Protein AF-A0A0C6FSS8-F1 (afdb_monomer_lite)

Radius of gyration: 18.65 Å; chains: 1; bounding box: 30×54×30 Å

pLDDT: mean 93.96, std 6.16, range [68.62, 98.75]

Sequence (83 aa):
MNTYLSAMKRHIDEFAIGVDRAWDSGVPHLAHVAAGCIILLDAMHAGIVIDDRYAVPGFEDVLREVAALKAGWVADKAVRDAA

Organism: NCBI:txid270351

Structure (mmCIF, N/CA/C/O backbone):
data_AF-A0A0C6FSS8-F1
#
_entry.id   AF-A0A0C6FSS8-F1
#
loop_
_atom_site.group_PDB
_atom_site.id
_atom_site.type_symbol
_atom_site.label_atom_id
_atom_site.label_alt_id
_atom_site.label_comp_id
_atom_site.label_asym_id
_atom_site.label_entity_id
_atom_site.label_seq_id
_atom_site.pdbx_PDB_ins_code
_atom_site.Cartn_x
_atom_site.Cartn_y
_atom_site.Cartn_z
_atom_site.occupancy
_atom_site.B_iso_or_equiv
_atom_site.auth_seq_id
_atom_site.auth_comp_id
_atom_site.auth_asym_id
_atom_site.auth_atom_id
_atom_site.pdbx_PDB_model_num
ATOM 1 N N . MET A 1 1 ? -1.187 -7.109 10.499 1.00 91.62 1 MET A N 1
ATOM 2 C CA . MET A 1 1 ? -1.412 -6.254 9.309 1.00 91.62 1 MET A CA 1
ATOM 3 C C . MET A 1 1 ? -0.199 -5.373 9.008 1.00 91.62 1 MET A C 1
ATOM 5 O O . MET A 1 1 ? 0.269 -5.390 7.873 1.00 91.62 1 MET A O 1
ATOM 9 N N . ASN A 1 2 ? 0.337 -4.636 9.990 1.00 94.00 2 ASN A N 1
ATOM 10 C CA . ASN A 1 2 ? 1.455 -3.698 9.820 1.00 94.00 2 ASN A CA 1
ATOM 11 C C . ASN A 1 2 ? 2.671 -4.315 9.124 1.00 94.00 2 ASN A C 1
ATOM 13 O O . ASN A 1 2 ? 3.276 -3.661 8.283 1.00 94.00 2 ASN A O 1
ATOM 17 N N . THR A 1 3 ? 2.999 -5.579 9.403 1.00 94.88 3 THR A N 1
ATOM 18 C CA . THR A 1 3 ? 4.096 -6.297 8.731 1.00 94.88 3 THR A CA 1
ATOM 19 C C . THR A 1 3 ? 3.968 -6.272 7.206 1.00 94.88 3 THR A C 1
ATOM 21 O O . THR A 1 3 ? 4.933 -5.958 6.514 1.00 94.88 3 THR A O 1
ATOM 24 N N . TYR A 1 4 ? 2.771 -6.542 6.677 1.00 96.12 4 TYR A N 1
ATOM 25 C CA . TYR A 1 4 ? 2.517 -6.535 5.236 1.00 96.12 4 TYR A CA 1
ATOM 26 C C . TYR A 1 4 ? 2.516 -5.112 4.671 1.00 96.12 4 TYR A C 1
ATOM 28 O O . TYR A 1 4 ? 3.093 -4.877 3.612 1.00 96.12 4 TYR A O 1
ATOM 36 N N . LEU A 1 5 ? 1.936 -4.147 5.393 1.00 96.50 5 LEU A N 1
ATOM 37 C CA . LEU A 1 5 ? 1.949 -2.739 4.980 1.00 96.50 5 LEU A CA 1
ATOM 38 C C . LEU A 1 5 ? 3.379 -2.191 4.883 1.00 96.50 5 LEU A C 1
ATOM 40 O O . LEU A 1 5 ? 3.731 -1.582 3.876 1.00 96.50 5 LEU A O 1
ATOM 44 N N . SER A 1 6 ? 4.221 -2.456 5.882 1.00 96.44 6 SER A N 1
ATOM 45 C CA . SER A 1 6 ? 5.626 -2.038 5.898 1.0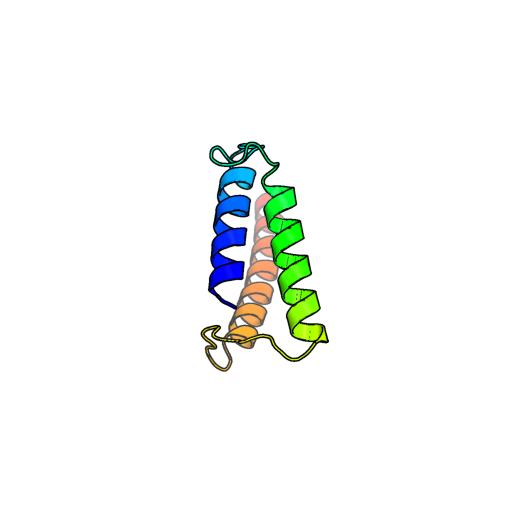0 96.44 6 SER A CA 1
ATOM 46 C C . SER A 1 6 ? 6.450 -2.720 4.802 1.00 96.44 6 SER A C 1
ATOM 48 O O . SER A 1 6 ? 7.277 -2.070 4.162 1.00 96.44 6 SER A O 1
ATOM 50 N N . ALA A 1 7 ? 6.207 -4.008 4.535 1.00 96.69 7 ALA A N 1
ATOM 51 C CA . ALA A 1 7 ? 6.871 -4.723 3.446 1.00 96.69 7 ALA A CA 1
ATOM 52 C C . ALA A 1 7 ? 6.524 -4.122 2.072 1.00 96.69 7 ALA A C 1
ATOM 54 O O . ALA A 1 7 ? 7.420 -3.869 1.268 1.00 96.69 7 ALA A O 1
ATOM 55 N N . MET A 1 8 ? 5.243 -3.827 1.823 1.00 98.38 8 MET A N 1
ATOM 56 C CA . MET A 1 8 ? 4.809 -3.171 0.585 1.00 98.38 8 MET A CA 1
ATOM 57 C C . MET A 1 8 ? 5.336 -1.738 0.477 1.00 98.38 8 MET A C 1
ATOM 59 O O . MET A 1 8 ? 5.810 -1.352 -0.586 1.00 98.38 8 MET A O 1
ATOM 63 N N . LYS A 1 9 ? 5.315 -0.966 1.574 1.00 98.19 9 LYS A N 1
ATOM 64 C CA . LYS A 1 9 ? 5.857 0.401 1.644 1.00 98.19 9 LYS A CA 1
ATOM 65 C C . LYS A 1 9 ? 7.309 0.451 1.162 1.00 98.19 9 LYS A C 1
ATOM 67 O O . LYS A 1 9 ? 7.621 1.291 0.329 1.00 98.19 9 LYS A O 1
ATOM 72 N N . ARG A 1 10 ? 8.164 -0.476 1.615 1.00 97.88 10 ARG A N 1
ATOM 73 C CA . ARG A 1 10 ? 9.565 -0.571 1.165 1.00 97.88 10 ARG A CA 1
ATOM 74 C C . ARG A 1 10 ? 9.669 -0.698 -0.357 1.00 97.88 10 ARG A C 1
ATOM 76 O O . ARG A 1 10 ? 10.441 0.021 -0.977 1.00 97.88 10 ARG A O 1
ATOM 83 N N . HIS A 1 11 ? 8.868 -1.576 -0.956 1.00 98.50 11 HIS A N 1
ATOM 84 C CA . HIS A 1 11 ? 8.886 -1.775 -2.404 1.00 98.50 11 HIS A CA 1
ATOM 85 C C . HIS A 1 11 ? 8.286 -0.601 -3.181 1.00 98.50 11 HIS A C 1
ATOM 87 O O . HIS A 1 11 ? 8.762 -0.297 -4.269 1.00 98.50 11 HIS A O 1
ATOM 93 N N . ILE A 1 12 ? 7.277 0.078 -2.629 1.00 98.75 12 ILE A N 1
ATOM 94 C CA . ILE A 1 12 ? 6.747 1.322 -3.203 1.00 98.75 12 ILE A CA 1
ATOM 95 C C . ILE A 1 12 ? 7.824 2.409 -3.192 1.00 98.75 12 ILE A C 1
ATOM 97 O O . ILE A 1 12 ? 7.989 3.098 -4.194 1.00 98.75 12 ILE A O 1
ATOM 101 N N . AS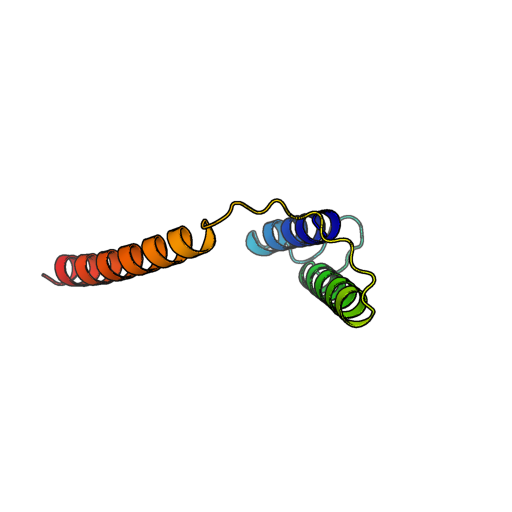P A 1 13 ? 8.563 2.546 -2.091 1.00 98.62 13 ASP A N 1
ATOM 102 C CA . ASP A 1 13 ? 9.600 3.568 -1.945 1.00 98.62 13 ASP A CA 1
ATOM 103 C C . ASP A 1 13 ? 10.763 3.339 -2.929 1.00 98.62 13 ASP A C 1
ATOM 105 O O . ASP A 1 13 ? 11.194 4.281 -3.590 1.00 98.62 13 ASP A O 1
ATOM 109 N N . GLU A 1 14 ? 11.226 2.093 -3.093 1.00 98.50 14 GLU A N 1
ATOM 110 C CA . GLU A 1 14 ? 12.258 1.724 -4.081 1.00 98.50 14 GLU A CA 1
ATOM 111 C C . GLU A 1 14 ? 11.768 1.924 -5.527 1.00 98.50 14 GLU A C 1
ATOM 113 O O . GLU A 1 14 ? 12.472 2.502 -6.359 1.00 98.50 14 GLU A O 1
ATOM 118 N N . PHE A 1 15 ? 10.528 1.527 -5.822 1.00 98.56 15 PHE A N 1
ATOM 119 C CA . PHE A 1 15 ? 9.924 1.741 -7.136 1.00 98.56 15 PHE A CA 1
ATOM 120 C C . PHE A 1 15 ? 9.791 3.229 -7.483 1.00 98.56 15 PHE A C 1
ATOM 122 O O . PHE A 1 15 ? 10.104 3.642 -8.598 1.00 98.56 15 PHE A O 1
ATOM 129 N N . ALA A 1 16 ? 9.374 4.057 -6.521 1.00 98.38 16 ALA A N 1
ATOM 130 C CA . ALA A 1 16 ? 9.170 5.490 -6.721 1.00 98.38 16 ALA A CA 1
ATOM 131 C C . ALA A 1 16 ? 10.454 6.245 -7.104 1.00 98.38 16 ALA A C 1
ATOM 133 O O . ALA A 1 16 ? 10.373 7.307 -7.720 1.00 98.38 16 ALA A O 1
ATOM 134 N N . 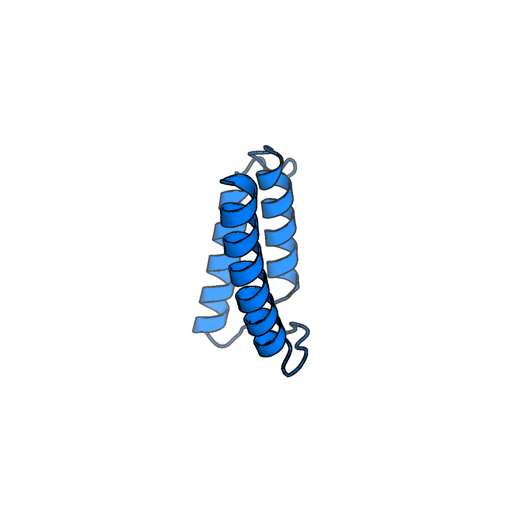ILE A 1 17 ? 11.629 5.702 -6.768 1.00 98.19 17 ILE A N 1
ATOM 135 C CA . ILE A 1 17 ? 12.934 6.272 -7.132 1.00 98.19 17 ILE A CA 1
ATOM 136 C C . ILE A 1 17 ? 13.552 5.625 -8.385 1.00 98.19 17 ILE A C 1
ATOM 138 O O . ILE A 1 17 ? 14.715 5.880 -8.693 1.00 98.19 17 ILE A O 1
ATOM 142 N N . GLY A 1 18 ? 12.789 4.808 -9.117 1.00 98.19 18 GLY A N 1
ATOM 143 C CA . GLY A 1 18 ? 13.213 4.205 -10.383 1.00 98.19 18 GLY A CA 1
ATOM 144 C C . GLY A 1 18 ? 13.959 2.876 -10.251 1.00 98.19 18 GLY A C 1
ATOM 145 O O . GLY A 1 18 ? 14.631 2.467 -11.195 1.00 98.19 18 GLY A O 1
ATOM 146 N N . VAL A 1 19 ? 13.869 2.191 -9.107 1.00 98.31 19 VAL A N 1
ATOM 147 C CA . VAL A 1 19 ? 14.352 0.808 -8.990 1.00 98.31 19 VAL A CA 1
ATOM 148 C C . VAL A 1 19 ? 13.219 -0.122 -9.413 1.00 98.31 19 VAL A C 1
ATOM 150 O O . VAL A 1 19 ? 12.173 -0.152 -8.778 1.00 98.31 19 VAL A O 1
ATOM 153 N N . ASP A 1 20 ? 13.403 -0.884 -10.493 1.00 98.38 20 ASP A N 1
ATOM 154 C CA . ASP A 1 20 ? 12.333 -1.739 -11.035 1.00 98.38 20 ASP A CA 1
ATOM 155 C C . ASP A 1 20 ? 12.230 -3.105 -10.349 1.00 98.38 20 ASP A C 1
ATOM 157 O O . ASP A 1 20 ? 11.146 -3.692 -10.260 1.00 98.38 20 ASP A O 1
ATOM 161 N N . ARG A 1 21 ? 13.358 -3.635 -9.864 1.00 98.62 21 ARG A N 1
ATOM 162 C CA . ARG A 1 21 ? 13.474 -5.002 -9.343 1.00 98.62 21 ARG A CA 1
ATOM 163 C C . ARG A 1 21 ? 14.146 -5.029 -7.981 1.00 98.62 21 ARG A C 1
ATOM 165 O O . ARG A 1 21 ? 15.187 -4.407 -7.791 1.00 98.62 21 ARG A O 1
ATOM 172 N N . ALA A 1 22 ? 13.596 -5.843 -7.085 1.00 97.94 22 ALA A N 1
ATOM 173 C CA . ALA A 1 22 ? 14.161 -6.052 -5.764 1.00 97.94 22 ALA A CA 1
ATOM 174 C C . ALA A 1 22 ? 15.498 -6.801 -5.858 1.00 97.94 22 ALA A C 1
ATOM 176 O O . ALA A 1 22 ? 15.610 -7.806 -6.561 1.00 97.94 22 ALA A O 1
ATOM 177 N N . TRP A 1 23 ? 16.512 -6.316 -5.140 1.00 96.94 23 TRP A N 1
ATOM 178 C CA . TRP A 1 23 ? 17.882 -6.839 -5.212 1.00 96.94 23 TRP A CA 1
ATOM 179 C C . TRP A 1 23 ? 18.018 -8.277 -4.682 1.00 96.94 23 TRP A C 1
ATOM 181 O O . TRP A 1 23 ? 18.873 -9.028 -5.140 1.00 96.94 23 TRP A O 1
ATOM 191 N N . ASP A 1 24 ? 17.175 -8.651 -3.720 1.00 96.38 24 ASP A N 1
ATOM 192 C CA . ASP A 1 24 ? 17.206 -9.930 -3.004 1.00 96.38 24 ASP A CA 1
ATOM 193 C C . ASP A 1 24 ? 16.598 -11.089 -3.811 1.00 96.38 24 ASP A C 1
ATOM 195 O O . ASP A 1 24 ? 17.020 -12.237 -3.691 1.00 96.38 24 ASP A O 1
ATOM 199 N N . SER A 1 25 ? 15.602 -10.785 -4.640 1.00 97.00 25 SER A N 1
ATOM 200 C CA . SER A 1 25 ? 14.745 -11.757 -5.324 1.00 97.00 25 SER A CA 1
ATOM 201 C C . SER A 1 25 ? 14.765 -11.616 -6.845 1.00 97.00 25 SER A C 1
ATOM 203 O O . SER A 1 25 ? 14.338 -12.526 -7.552 1.00 97.00 25 SER A O 1
ATOM 205 N N . GLY A 1 26 ? 15.212 -10.473 -7.372 1.00 97.81 26 GLY A N 1
ATOM 206 C CA . GLY A 1 26 ? 15.166 -10.137 -8.798 1.00 97.81 26 GLY A CA 1
ATOM 207 C C . GLY A 1 26 ? 13.753 -9.897 -9.348 1.00 97.81 26 GLY A C 1
ATOM 208 O O . GLY A 1 26 ? 13.585 -9.652 -10.546 1.00 97.81 26 GLY A O 1
ATOM 209 N N . VAL A 1 27 ? 12.723 -9.962 -8.502 1.00 98.44 27 VAL A N 1
ATOM 210 C CA . VAL A 1 27 ? 11.307 -9.816 -8.870 1.00 98.44 27 VAL A CA 1
ATOM 211 C C . VAL A 1 27 ? 10.929 -8.329 -8.958 1.00 98.44 27 VAL A C 1
ATOM 213 O O . VAL A 1 27 ? 11.475 -7.525 -8.198 1.00 98.44 27 VAL A O 1
ATOM 216 N N . PRO A 1 28 ? 10.007 -7.927 -9.859 1.00 98.56 28 PRO A N 1
ATOM 217 C CA . PRO A 1 28 ? 9.543 -6.544 -9.923 1.00 98.56 28 PRO A CA 1
ATOM 218 C C . PRO A 1 28 ? 8.961 -6.053 -8.592 1.00 98.56 28 PRO A C 1
ATOM 220 O O . PRO A 1 28 ? 8.158 -6.754 -7.974 1.00 98.56 28 PRO A O 1
ATOM 223 N N . HIS A 1 29 ? 9.286 -4.827 -8.179 1.00 98.56 29 HIS A N 1
ATOM 224 C CA . HIS A 1 29 ? 8.755 -4.254 -6.932 1.00 98.56 29 HIS A CA 1
ATOM 225 C C . HIS A 1 29 ? 7.224 -4.238 -6.894 1.00 98.56 29 HIS A C 1
ATOM 227 O O . HIS A 1 29 ? 6.619 -4.610 -5.889 1.00 98.56 29 HIS A O 1
ATOM 233 N N . LEU A 1 30 ? 6.585 -3.900 -8.017 1.00 98.50 30 LEU A N 1
ATOM 234 C CA . LEU A 1 30 ? 5.126 -3.908 -8.124 1.00 98.50 30 LEU A CA 1
ATOM 235 C C . LEU A 1 30 ? 4.516 -5.310 -7.982 1.00 98.50 30 LEU A C 1
ATOM 237 O O . LEU A 1 30 ? 3.381 -5.425 -7.524 1.00 98.50 30 LEU A O 1
ATOM 241 N N . ALA A 1 31 ? 5.251 -6.375 -8.318 1.00 98.56 31 ALA A N 1
ATOM 242 C CA . ALA A 1 31 ? 4.773 -7.739 -8.106 1.00 98.56 31 ALA A CA 1
ATOM 243 C C . ALA A 1 31 ? 4.739 -8.092 -6.610 1.00 98.56 31 ALA A C 1
ATOM 245 O O . ALA A 1 31 ? 3.770 -8.693 -6.153 1.00 98.56 31 ALA A O 1
ATOM 246 N N . HIS A 1 32 ? 5.735 -7.651 -5.831 1.00 98.44 32 HIS A N 1
ATOM 247 C CA . HIS A 1 32 ? 5.718 -7.794 -4.368 1.00 98.44 32 HIS A CA 1
ATOM 248 C C . HIS A 1 32 ? 4.571 -7.009 -3.725 1.00 98.44 32 HIS A C 1
ATOM 250 O O . HIS A 1 32 ? 3.895 -7.523 -2.834 1.00 98.44 32 HIS A O 1
ATOM 256 N N . VAL A 1 33 ? 4.303 -5.790 -4.206 1.00 98.56 33 VAL A N 1
ATOM 257 C CA . VAL A 1 33 ? 3.153 -4.989 -3.749 1.00 98.56 33 VAL A CA 1
ATOM 258 C C . VAL A 1 33 ? 1.835 -5.700 -4.061 1.00 98.56 33 VAL A C 1
ATOM 260 O O . VAL A 1 33 ? 1.000 -5.862 -3.175 1.00 98.56 33 VAL A O 1
ATOM 263 N N . ALA A 1 34 ? 1.660 -6.185 -5.294 1.00 98.62 34 ALA A N 1
ATOM 264 C CA . ALA A 1 34 ? 0.460 -6.919 -5.686 1.00 98.62 34 ALA A CA 1
ATOM 265 C C . ALA A 1 34 ? 0.253 -8.180 -4.832 1.00 98.62 34 ALA A C 1
ATOM 267 O O . ALA A 1 34 ? -0.850 -8.409 -4.336 1.00 98.62 34 ALA A O 1
ATOM 268 N N . ALA A 1 35 ? 1.312 -8.962 -4.603 1.00 98.12 35 ALA A N 1
ATOM 269 C CA . ALA A 1 35 ? 1.259 -10.150 -3.756 1.00 98.12 35 ALA A CA 1
ATOM 270 C C . ALA A 1 35 ? 0.846 -9.809 -2.314 1.00 98.12 35 ALA A C 1
ATOM 272 O O . ALA A 1 35 ? -0.031 -10.469 -1.758 1.00 98.12 35 ALA A O 1
ATOM 273 N N . GLY A 1 36 ? 1.416 -8.750 -1.728 1.00 97.81 36 GLY A N 1
ATOM 274 C CA . GLY A 1 36 ? 1.046 -8.282 -0.391 1.00 97.81 36 GLY A CA 1
ATOM 275 C C . GLY A 1 36 ? -0.431 -7.886 -0.285 1.00 97.81 36 GLY A C 1
ATOM 276 O O . GLY A 1 36 ? -1.104 -8.291 0.663 1.00 97.81 36 GLY A O 1
ATOM 277 N N . CYS A 1 37 ? -0.961 -7.167 -1.282 1.00 98.38 37 CYS A N 1
ATOM 278 C CA . CYS A 1 37 ? -2.384 -6.828 -1.350 1.00 98.38 37 CYS A CA 1
ATOM 279 C C . CYS A 1 37 ? -3.268 -8.078 -1.429 1.00 98.38 37 CYS A C 1
ATOM 281 O O . CYS A 1 37 ? -4.247 -8.175 -0.694 1.00 98.38 37 CYS A O 1
ATOM 283 N N . ILE A 1 38 ? -2.922 -9.040 -2.290 1.00 98.38 38 ILE A N 1
ATOM 284 C CA . ILE A 1 38 ? -3.698 -10.276 -2.469 1.00 98.38 38 ILE A CA 1
ATOM 285 C C . ILE A 1 38 ? -3.736 -11.090 -1.170 1.00 98.38 38 ILE A C 1
ATOM 287 O O . ILE A 1 38 ? -4.815 -11.503 -0.755 1.00 98.38 38 ILE A O 1
ATOM 291 N N . ILE A 1 39 ? -2.595 -11.262 -0.493 1.00 97.31 39 ILE A N 1
ATOM 292 C CA . ILE A 1 39 ? -2.523 -11.992 0.784 1.00 97.31 39 ILE A CA 1
ATOM 293 C C . ILE A 1 39 ? -3.410 -11.331 1.846 1.00 97.31 39 ILE A C 1
ATOM 295 O O . ILE A 1 39 ? -4.136 -12.018 2.562 1.00 97.31 39 ILE A O 1
ATOM 299 N N . LEU A 1 40 ? -3.371 -9.999 1.954 1.00 97.50 40 LEU A N 1
ATOM 300 C CA . LEU A 1 40 ? -4.204 -9.280 2.918 1.00 97.50 40 LEU A CA 1
ATOM 301 C C . LEU A 1 40 ? -5.695 -9.406 2.598 1.00 97.50 40 LEU A C 1
ATOM 303 O O . LEU A 1 40 ? -6.483 -9.645 3.510 1.00 97.50 40 LEU A O 1
ATOM 307 N N . LEU A 1 41 ? -6.080 -9.263 1.328 1.00 98.19 41 LEU A N 1
ATOM 308 C CA . LEU A 1 41 ? -7.473 -9.390 0.900 1.00 98.19 41 LEU A CA 1
ATOM 309 C C . LEU A 1 41 ? -8.018 -10.797 1.161 1.00 98.19 41 LEU A C 1
ATOM 311 O O . LEU A 1 41 ? -9.140 -10.930 1.645 1.00 98.19 41 LEU A O 1
ATOM 315 N N . ASP A 1 42 ? -7.221 -11.832 0.899 1.00 98.38 42 ASP A N 1
ATOM 316 C CA . ASP A 1 42 ? -7.596 -13.218 1.178 1.00 98.38 42 ASP A CA 1
ATOM 317 C C . ASP A 1 42 ? -7.751 -13.468 2.688 1.00 98.38 42 ASP A C 1
ATOM 319 O O . ASP A 1 42 ? -8.777 -13.974 3.141 1.00 98.38 42 ASP A O 1
ATOM 323 N N . ALA A 1 43 ? -6.801 -12.999 3.504 1.00 97.75 43 ALA A N 1
ATOM 324 C CA . ALA A 1 43 ? -6.893 -13.106 4.960 1.00 97.75 43 ALA A CA 1
ATOM 325 C C . ALA A 1 43 ? -8.102 -12.348 5.542 1.00 97.75 43 ALA A C 1
ATOM 327 O O . ALA A 1 43 ? -8.717 -12.810 6.508 1.00 97.75 43 ALA A O 1
ATOM 328 N N . MET A 1 44 ? -8.452 -11.191 4.968 1.00 97.56 44 MET A N 1
ATOM 329 C CA . MET A 1 44 ? -9.667 -10.445 5.315 1.00 97.56 44 MET A CA 1
ATOM 330 C C . MET A 1 44 ? -10.922 -11.235 4.941 1.00 97.56 44 MET A C 1
ATOM 332 O O . MET A 1 44 ? -11.828 -11.353 5.762 1.00 97.56 44 MET A O 1
ATOM 336 N N . HIS A 1 45 ? -10.964 -11.799 3.731 1.00 98.31 45 HIS A N 1
ATOM 337 C CA . HIS A 1 45 ? -12.084 -12.609 3.256 1.00 98.31 45 HIS A CA 1
ATOM 338 C C . HIS A 1 45 ? -12.308 -13.850 4.130 1.00 98.31 45 HIS A C 1
ATOM 340 O O . HIS A 1 45 ? -13.440 -14.153 4.498 1.00 98.31 45 HIS A O 1
ATOM 346 N N . ALA A 1 46 ? -11.227 -14.525 4.520 1.00 98.31 46 ALA A N 1
ATOM 347 C CA . ALA A 1 46 ? -11.267 -15.688 5.397 1.00 98.31 46 ALA A CA 1
ATOM 348 C C . ALA A 1 46 ? -11.525 -15.341 6.880 1.00 98.31 46 ALA A C 1
ATOM 350 O O . ALA A 1 46 ? -11.692 -16.247 7.694 1.00 98.31 46 ALA A O 1
ATOM 351 N N . GLY A 1 47 ? -11.548 -14.056 7.257 1.00 97.88 47 GLY A N 1
ATOM 352 C CA . GLY A 1 47 ? -11.773 -13.621 8.640 1.00 97.88 47 GLY A CA 1
ATOM 353 C C . GLY A 1 47 ? -10.624 -13.954 9.599 1.00 97.88 47 GLY A C 1
ATOM 354 O O . GLY A 1 47 ? -10.831 -14.002 10.808 1.00 97.88 47 GLY A O 1
ATOM 355 N N . ILE A 1 48 ? -9.419 -14.190 9.071 1.00 97.62 48 ILE A N 1
ATOM 356 C CA . ILE A 1 48 ? -8.230 -14.583 9.850 1.00 97.62 48 ILE A CA 1
ATOM 357 C C . ILE A 1 48 ? -7.196 -13.460 9.972 1.00 97.62 48 ILE A C 1
ATOM 359 O O . ILE A 1 48 ? -6.126 -13.652 10.552 1.00 97.62 48 ILE A O 1
ATOM 363 N N . VAL A 1 49 ? -7.474 -12.291 9.394 1.00 96.56 49 VAL A N 1
ATOM 364 C CA . VAL A 1 49 ? -6.544 -11.166 9.439 1.00 96.56 49 VAL A CA 1
ATOM 365 C C . VAL A 1 49 ? -6.377 -10.663 10.875 1.00 96.56 49 VAL A C 1
ATOM 367 O O . VAL A 1 49 ? -7.339 -10.315 11.557 1.00 96.56 49 VAL A O 1
ATOM 370 N N . ILE A 1 50 ? -5.127 -10.583 11.328 1.00 95.31 50 ILE A N 1
ATOM 371 C CA . ILE A 1 50 ? -4.785 -9.872 12.560 1.00 95.31 50 ILE A CA 1
ATOM 372 C C . ILE A 1 50 ? -4.563 -8.411 12.187 1.00 95.31 50 ILE A C 1
ATOM 374 O O . ILE A 1 50 ? -3.557 -8.069 11.551 1.00 95.31 50 ILE A O 1
ATOM 378 N N . ASP A 1 51 ? -5.509 -7.559 12.564 1.00 94.56 51 ASP A N 1
ATOM 379 C CA . ASP A 1 51 ? -5.396 -6.116 12.398 1.00 94.56 51 ASP A CA 1
ATOM 380 C C . ASP A 1 51 ? -4.767 -5.468 13.636 1.00 94.56 51 ASP A C 1
ATOM 382 O O . ASP A 1 51 ? -5.400 -5.300 14.672 1.00 94.56 51 ASP A O 1
ATOM 386 N N . ASP A 1 52 ? -3.486 -5.134 13.517 1.00 95.00 52 ASP A N 1
ATOM 387 C CA . ASP A 1 52 ? -2.645 -4.512 14.542 1.00 95.00 52 ASP A CA 1
ATOM 388 C C . ASP A 1 52 ? -2.287 -3.059 14.182 1.00 95.00 52 ASP A C 1
ATOM 390 O O . ASP A 1 52 ? -1.323 -2.495 14.708 1.00 95.00 52 ASP A O 1
ATOM 394 N N . ARG A 1 53 ? -3.024 -2.445 13.245 1.00 91.25 53 ARG A N 1
ATOM 395 C CA . ARG A 1 53 ? -2.796 -1.053 12.844 1.00 91.25 53 ARG A CA 1
ATOM 396 C C . ARG A 1 53 ? -3.030 -0.113 14.023 1.00 91.25 53 ARG A C 1
ATOM 398 O O . ARG A 1 53 ? -4.006 -0.244 14.759 1.00 91.25 53 ARG A O 1
ATOM 405 N N . TYR A 1 54 ? -2.155 0.881 14.164 1.00 89.56 54 TYR A N 1
ATOM 406 C CA . TYR A 1 54 ? -2.390 1.968 15.107 1.00 89.56 54 TYR A CA 1
ATOM 407 C C . TYR A 1 54 ? -3.498 2.873 14.566 1.00 89.56 54 TYR A C 1
ATOM 409 O O . TYR A 1 54 ? -3.359 3.453 13.488 1.00 89.56 54 TYR A O 1
ATOM 417 N N . ALA A 1 55 ? -4.594 2.986 15.310 1.00 86.50 55 ALA A N 1
ATOM 418 C CA . ALA A 1 55 ? -5.710 3.856 14.975 1.00 86.50 55 ALA A CA 1
ATOM 419 C C . ALA A 1 55 ? -5.723 5.064 15.915 1.00 86.50 55 ALA A C 1
ATOM 421 O O . ALA A 1 55 ? -5.726 4.912 17.136 1.00 86.50 55 ALA A O 1
ATOM 422 N N . VAL A 1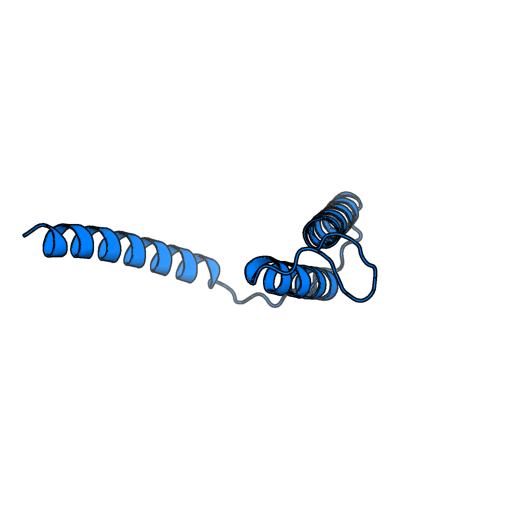 56 ? -5.765 6.264 15.336 1.00 90.50 56 VAL A N 1
ATOM 423 C CA . VAL A 1 56 ? -6.014 7.507 16.072 1.00 90.50 56 VAL A CA 1
ATOM 424 C C . VAL A 1 56 ? -7.471 7.898 15.826 1.00 90.50 56 VAL A C 1
ATOM 426 O O . VAL A 1 56 ? -7.808 8.249 14.691 1.00 90.50 56 VAL A O 1
ATOM 429 N N . PRO A 1 57 ? -8.354 7.826 16.840 1.00 91.62 57 PRO A N 1
ATOM 430 C CA . PRO A 1 57 ? -9.755 8.202 16.679 1.00 91.62 57 PRO A CA 1
ATOM 431 C C . PRO A 1 57 ? -9.900 9.622 16.115 1.00 91.62 57 PRO A C 1
ATOM 433 O O . PRO A 1 57 ? -9.215 10.540 16.560 1.00 91.62 57 PRO A O 1
ATOM 436 N N . GLY A 1 58 ? -10.774 9.796 15.121 1.00 92.12 58 GLY A N 1
ATOM 437 C CA . GLY A 1 58 ? -11.039 11.091 14.479 1.00 92.12 58 GLY A CA 1
ATOM 438 C C . GLY A 1 58 ? -9.947 11.595 13.525 1.00 92.12 58 GLY A C 1
ATOM 439 O O . GLY A 1 58 ? -10.146 12.609 12.862 1.00 92.12 58 GLY A O 1
ATOM 440 N N . PHE A 1 59 ? -8.810 10.902 13.389 1.00 92.69 59 PHE A N 1
ATOM 441 C CA . PHE A 1 59 ? -7.733 11.354 12.499 1.00 92.69 59 PHE A CA 1
ATOM 442 C C . P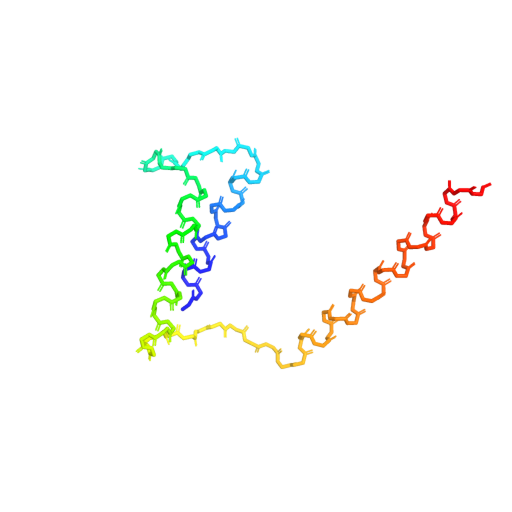HE A 1 59 ? -8.146 11.371 11.022 1.00 92.69 59 PHE A C 1
ATOM 444 O O . PHE A 1 59 ? -7.712 12.240 10.271 1.00 92.69 59 PHE A O 1
ATOM 451 N N . GLU A 1 60 ? -9.028 10.462 10.601 1.00 92.06 60 GLU A N 1
ATOM 452 C CA . GLU A 1 60 ? -9.570 10.464 9.237 1.00 92.06 60 GLU A CA 1
ATOM 453 C C . GLU A 1 60 ? -10.355 11.741 8.916 1.00 92.06 60 GLU A C 1
ATOM 455 O O . GLU A 1 60 ? -10.249 12.262 7.805 1.00 92.06 60 GLU A O 1
ATOM 460 N N . ASP A 1 61 ? -11.100 12.278 9.882 1.00 95.62 61 ASP A N 1
ATOM 461 C CA . ASP A 1 61 ? -11.857 13.516 9.694 1.00 95.62 61 ASP A CA 1
ATOM 462 C C . ASP A 1 61 ? -10.913 14.714 9.557 1.00 95.62 61 ASP A C 1
ATOM 464 O O . ASP A 1 61 ? -11.084 15.534 8.654 1.00 95.62 61 ASP A O 1
ATOM 468 N N . VAL A 1 62 ? -9.837 14.744 10.351 1.00 95.19 62 VAL A N 1
ATOM 469 C CA . VAL A 1 62 ? -8.763 15.741 10.213 1.00 95.19 62 VAL A CA 1
ATOM 470 C C . VAL A 1 62 ? -8.102 15.654 8.833 1.00 95.19 62 VAL A C 1
ATOM 472 O O . VAL A 1 62 ? -7.857 16.677 8.195 1.00 95.19 62 VAL A O 1
ATOM 475 N N . LEU A 1 63 ? -7.834 14.447 8.321 1.00 94.19 63 LEU A N 1
ATOM 476 C CA . LEU A 1 63 ? -7.259 14.279 6.981 1.00 94.19 63 LEU A CA 1
ATOM 477 C C . LEU A 1 63 ? -8.190 14.807 5.879 1.00 94.19 63 LEU A C 1
ATOM 479 O O . LEU A 1 63 ? -7.709 15.417 4.920 1.00 94.19 63 LEU A O 1
ATOM 483 N N . ARG A 1 64 ? -9.508 14.612 6.014 1.00 93.75 64 ARG A N 1
ATOM 484 C CA . ARG A 1 64 ? -10.509 15.159 5.081 1.00 93.75 64 ARG A CA 1
ATOM 485 C C . ARG A 1 64 ? -10.550 16.685 5.130 1.00 93.75 64 ARG A C 1
ATOM 487 O O . ARG A 1 64 ? -10.582 17.318 4.076 1.00 93.75 64 ARG A O 1
ATOM 494 N N . GLU A 1 65 ? -10.487 17.273 6.321 1.00 95.56 65 GLU A N 1
ATOM 495 C CA . GLU A 1 65 ? -10.428 18.728 6.499 1.00 95.56 65 GLU A CA 1
ATOM 496 C C . GLU A 1 65 ? -9.166 19.321 5.851 1.00 95.56 65 GLU A C 1
ATOM 498 O O . GLU A 1 65 ? -9.245 20.253 5.049 1.00 95.56 65 GLU A O 1
ATOM 503 N N . VAL A 1 66 ? -7.998 18.721 6.103 1.00 94.75 66 VAL A N 1
ATOM 504 C CA . VAL A 1 66 ? -6.730 19.140 5.483 1.00 94.75 66 VAL A CA 1
ATOM 505 C C . VAL A 1 66 ? -6.789 19.037 3.956 1.00 94.75 66 VAL A C 1
ATOM 507 O O . VAL A 1 66 ? -6.263 19.909 3.261 1.00 94.75 66 VAL A O 1
ATOM 510 N N . ALA A 1 67 ? -7.419 17.993 3.410 1.00 93.38 67 ALA A N 1
ATOM 511 C CA . ALA A 1 67 ? -7.596 17.849 1.967 1.00 93.38 67 ALA A CA 1
ATOM 512 C C . ALA A 1 67 ? -8.468 18.974 1.378 1.00 93.38 67 ALA A C 1
ATOM 514 O O . ALA A 1 67 ? -8.109 19.534 0.340 1.00 93.38 67 ALA A O 1
ATOM 515 N N . ALA A 1 68 ? -9.555 19.355 2.059 1.00 93.44 68 ALA A N 1
ATOM 516 C CA . ALA A 1 68 ? -10.412 20.468 1.650 1.00 93.44 68 ALA A CA 1
ATOM 517 C C . ALA A 1 68 ? -9.662 21.813 1.667 1.00 93.44 68 ALA A C 1
ATOM 519 O O . ALA A 1 68 ? -9.729 22.575 0.702 1.00 93.44 68 ALA A O 1
ATOM 520 N N . LEU A 1 69 ? -8.872 22.072 2.715 1.00 93.44 69 LEU A N 1
ATOM 521 C CA . LEU A 1 69 ? -8.040 23.276 2.813 1.00 93.44 69 LEU A CA 1
ATOM 522 C C . LEU A 1 69 ? -6.983 23.342 1.701 1.00 93.44 69 LEU A C 1
ATOM 524 O O . LEU A 1 69 ? -6.793 24.388 1.078 1.00 93.44 69 LEU A O 1
ATOM 528 N N . LYS A 1 70 ? -6.313 22.219 1.407 1.00 90.88 70 LYS A N 1
ATOM 529 C CA . LYS A 1 70 ? -5.335 22.141 0.309 1.00 90.88 70 LYS A CA 1
ATOM 530 C C . LYS A 1 70 ? -5.969 22.423 -1.050 1.00 90.88 70 LYS A C 1
ATOM 532 O O . LYS A 1 70 ? -5.338 23.087 -1.867 1.00 90.88 70 LYS A O 1
ATOM 537 N N . ALA A 1 71 ? -7.190 21.950 -1.296 1.00 85.56 71 ALA A N 1
ATOM 538 C CA . ALA A 1 71 ? -7.897 22.223 -2.545 1.00 85.56 71 ALA A CA 1
ATOM 539 C C . ALA A 1 71 ? -8.142 23.730 -2.741 1.00 85.56 71 ALA A C 1
ATOM 541 O O . ALA A 1 71 ? -7.885 24.250 -3.826 1.00 85.56 71 ALA A O 1
ATOM 542 N N . GLY A 1 72 ? -8.547 24.434 -1.676 1.00 84.12 72 GLY A N 1
ATOM 543 C CA . GLY A 1 72 ? -8.689 25.893 -1.687 1.00 84.12 72 GLY A CA 1
ATOM 544 C C . GLY A 1 72 ? -7.371 26.610 -1.991 1.00 84.12 72 GLY A C 1
ATOM 545 O O . GLY A 1 72 ? -7.311 27.436 -2.896 1.00 84.12 72 GLY A O 1
ATOM 546 N N . TRP A 1 73 ? -6.279 26.213 -1.329 1.00 81.69 73 TRP A N 1
ATOM 547 C CA . TRP A 1 73 ? -4.955 26.798 -1.578 1.00 81.69 73 TRP A CA 1
ATOM 548 C C . TRP A 1 73 ? -4.477 26.633 -3.029 1.00 81.69 73 TRP A C 1
ATOM 550 O O . TRP A 1 73 ? -3.882 27.551 -3.594 1.00 81.69 73 TRP A O 1
ATOM 560 N N . VAL A 1 74 ? -4.722 25.472 -3.647 1.00 83.00 74 VAL A N 1
ATOM 561 C CA . VAL A 1 74 ? -4.353 25.232 -5.053 1.00 83.00 74 VAL A CA 1
ATOM 562 C C . VAL A 1 74 ? -5.139 26.153 -5.989 1.00 83.00 74 VAL A C 1
ATOM 564 O O . VAL A 1 74 ? -4.552 26.698 -6.924 1.00 83.00 74 VAL A O 1
ATOM 567 N N . ALA A 1 75 ? -6.432 26.357 -5.724 1.00 79.44 75 ALA A N 1
ATOM 568 C CA . ALA A 1 75 ? -7.264 27.270 -6.500 1.00 79.44 75 ALA A CA 1
ATOM 569 C C . ALA A 1 75 ? -6.776 28.724 -6.372 1.00 79.44 75 ALA A C 1
ATOM 571 O O . ALA A 1 75 ? -6.549 29.383 -7.385 1.00 79.44 75 ALA A O 1
ATOM 572 N N . ASP A 1 76 ? -6.515 29.192 -5.149 1.00 84.69 76 ASP A N 1
ATOM 573 C CA . ASP A 1 76 ? -6.029 30.554 -4.892 1.00 84.69 76 ASP A CA 1
ATOM 574 C C . ASP A 1 76 ? -4.651 30.807 -5.515 1.00 84.69 76 ASP A C 1
ATOM 576 O O . ASP A 1 76 ? -4.400 31.862 -6.105 1.00 84.69 76 ASP A O 1
ATOM 580 N N . LYS A 1 77 ? -3.747 29.821 -5.430 1.00 81.88 77 LYS A N 1
ATOM 581 C CA . LYS A 1 77 ? -2.435 29.884 -6.081 1.00 81.88 77 LYS A CA 1
ATOM 582 C C . LYS A 1 77 ? -2.577 30.026 -7.597 1.00 81.88 77 LYS A C 1
ATOM 584 O O . LYS A 1 77 ? -1.893 30.860 -8.177 1.00 81.88 77 LYS A O 1
ATOM 589 N N . ALA A 1 78 ? -3.461 29.250 -8.224 1.00 79.00 78 ALA A N 1
ATOM 590 C CA . ALA A 1 78 ? -3.689 29.324 -9.665 1.00 79.00 78 ALA A CA 1
ATOM 591 C C . ALA A 1 78 ? -4.228 30.696 -10.101 1.00 79.00 78 ALA A C 1
ATOM 593 O O . ALA A 1 78 ? -3.819 31.199 -11.143 1.00 79.00 78 ALA A O 1
ATOM 594 N N . VAL A 1 79 ? -5.098 31.318 -9.296 1.00 84.75 79 VAL A N 1
ATOM 595 C CA . VAL A 1 79 ? -5.604 32.677 -9.556 1.00 84.75 79 VAL A CA 1
ATOM 596 C C . VAL A 1 79 ? -4.484 33.711 -9.458 1.00 84.75 79 VAL A C 1
ATOM 598 O O . VAL A 1 79 ? -4.347 34.539 -10.353 1.00 84.75 79 VAL A O 1
ATOM 601 N N . ARG A 1 80 ? -3.661 33.659 -8.401 1.00 83.25 80 ARG A N 1
ATOM 602 C CA . ARG A 1 80 ? -2.536 34.591 -8.231 1.00 83.25 80 ARG A CA 1
ATOM 603 C C . ARG A 1 80 ? -1.496 34.444 -9.336 1.00 83.25 80 ARG A C 1
ATOM 605 O O . ARG A 1 80 ? -0.986 35.445 -9.811 1.00 83.25 80 ARG A O 1
ATOM 612 N N . ASP A 1 81 ? -1.166 33.214 -9.716 1.00 88.44 81 ASP A N 1
ATOM 613 C CA . ASP A 1 81 ? -0.140 32.947 -10.725 1.00 88.44 81 ASP A CA 1
ATOM 614 C C . ASP A 1 81 ? -0.631 33.304 -12.158 1.00 88.44 81 ASP A C 1
ATOM 616 O O . ASP A 1 81 ? 0.173 33.330 -13.088 1.00 88.44 81 ASP A O 1
ATOM 620 N N . ALA A 1 82 ? -1.930 33.595 -12.341 1.00 77.12 82 ALA A N 1
ATOM 621 C CA . ALA A 1 82 ? -2.548 34.027 -13.601 1.00 77.12 82 ALA A CA 1
ATOM 622 C C . ALA A 1 82 ? -2.809 35.549 -13.708 1.00 77.12 82 ALA A C 1
ATOM 624 O O . ALA A 1 82 ? -3.275 35.996 -14.760 1.00 77.12 82 ALA A O 1
ATOM 625 N N . ALA A 1 83 ? -2.549 36.320 -12.645 1.00 68.62 83 ALA A N 1
ATOM 626 C CA . ALA A 1 83 ? -2.694 37.780 -12.581 1.00 68.62 83 ALA A CA 1
ATOM 627 C C . ALA A 1 83 ? -1.342 38.489 -12.755 1.00 68.62 83 ALA A C 1
ATOM 629 O O . ALA A 1 83 ? -1.336 39.578 -13.372 1.00 68.62 83 ALA A O 1
#

Sec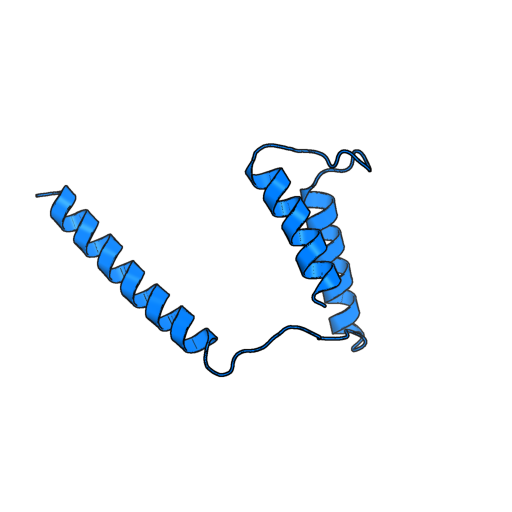ondary structure (DSSP, 8-state):
-HHHHHHHHHHHHHHHTT--B-TTT--BHHHHHHHHHHHHHHHHHTT---------TTHHHHHHHHHHHHHHHHHHHHHHHT-

InterPro domains:
  IPR044038 dATP/dGTP diphosphohydrolase, N-terminal [PF18909] (3-53)

Foldseek 3Di:
DVVLVVQLVVLVVCVVVPNQADPVPRHGSVVSNVVSVVVQVVCVVVVNDDDPDDDDPCVVVVVVVVVVVVVVVVVVVVVVVVD